Protein AF-A0A2H8THF1-F1 (afdb_monomer_lite)

Structure (mmCIF, N/CA/C/O backbone):
data_AF-A0A2H8THF1-F1
#
_entry.id   AF-A0A2H8THF1-F1
#
loop_
_atom_site.group_PDB
_atom_site.id
_atom_site.type_symbol
_atom_site.label_atom_id
_atom_site.label_alt_id
_atom_site.label_comp_id
_atom_site.label_asym_id
_atom_site.label_entity_id
_atom_site.label_seq_id
_atom_site.pdbx_PDB_ins_code
_atom_site.Cartn_x
_atom_site.Cartn_y
_atom_site.Cartn_z
_atom_site.occupancy
_atom_site.B_iso_or_equiv
_atom_site.auth_seq_id
_atom_site.auth_comp_id
_atom_site.auth_asym_id
_atom_site.auth_atom_id
_atom_site.pdbx_PDB_model_num
ATOM 1 N N . PHE A 1 1 ? -4.655 -16.214 2.144 1.00 80.12 1 PHE A N 1
ATOM 2 C CA . PHE A 1 1 ? -5.235 -15.815 3.446 1.00 80.12 1 PHE A CA 1
ATOM 3 C C . PHE A 1 1 ? -6.304 -14.772 3.159 1.00 80.12 1 PHE A C 1
ATOM 5 O O . PHE A 1 1 ? -6.111 -14.044 2.196 1.00 80.12 1 PHE A O 1
ATOM 12 N N . LYS A 1 2 ? -7.410 -14.738 3.912 1.00 89.69 2 LYS A N 1
ATOM 13 C CA . LYS A 1 2 ? -8.487 -13.756 3.712 1.00 89.69 2 LYS A CA 1
ATOM 14 C C . LYS A 1 2 ? -8.331 -12.604 4.706 1.00 89.69 2 LYS A C 1
ATOM 16 O O . LYS A 1 2 ? -8.101 -12.864 5.887 1.00 89.69 2 LYS A O 1
ATOM 21 N N . LEU A 1 3 ? -8.438 -11.366 4.245 1.00 93.75 3 LEU A N 1
ATOM 22 C CA . LEU A 1 3 ? -8.392 -10.174 5.080 1.00 93.75 3 LEU A CA 1
ATOM 23 C C . LEU A 1 3 ? -9.613 -10.109 6.010 1.00 93.75 3 LEU A C 1
ATOM 25 O O . LEU A 1 3 ? -10.704 -10.555 5.635 1.00 93.75 3 LEU A O 1
ATOM 29 N N . PRO A 1 4 ? -9.459 -9.520 7.208 1.00 94.19 4 PRO A N 1
ATOM 30 C CA . PRO A 1 4 ? -10.599 -9.094 8.005 1.00 94.19 4 PRO A CA 1
ATOM 31 C C . PRO A 1 4 ? -11.486 -8.134 7.203 1.00 94.19 4 PRO A C 1
ATOM 33 O O . PRO A 1 4 ? -11.003 -7.362 6.378 1.00 94.19 4 PRO A O 1
ATOM 36 N N . THR A 1 5 ? -12.788 -8.161 7.466 1.00 93.94 5 THR A N 1
ATOM 37 C CA . THR A 1 5 ? -13.774 -7.317 6.774 1.00 93.94 5 THR A CA 1
ATOM 38 C C . THR A 1 5 ? -14.003 -5.979 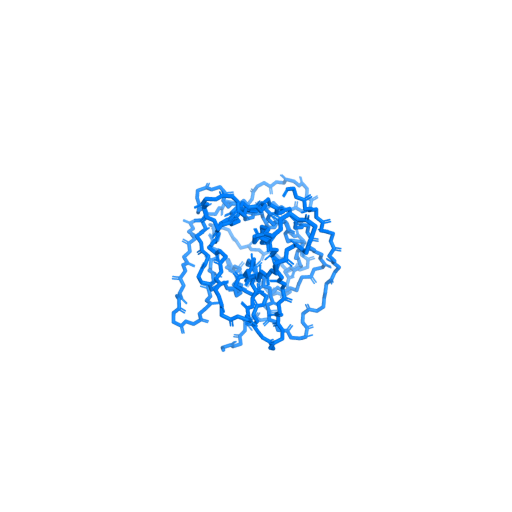7.471 1.00 93.94 5 THR A C 1
ATOM 40 O O . THR A 1 5 ? -15.005 -5.335 7.198 1.00 93.94 5 THR A O 1
ATOM 43 N N . ASN A 1 6 ? -13.112 -5.571 8.378 1.00 95.12 6 ASN A N 1
ATOM 44 C CA . ASN A 1 6 ? -13.248 -4.385 9.229 1.00 95.12 6 ASN A CA 1
ATOM 45 C C . ASN A 1 6 ? -13.036 -3.056 8.481 1.00 95.12 6 ASN A C 1
ATOM 47 O O . ASN A 1 6 ? -13.484 -2.014 8.956 1.00 95.12 6 ASN A O 1
ATOM 51 N N . PHE A 1 7 ? -12.414 -3.087 7.299 1.00 97.75 7 PHE A N 1
ATOM 52 C CA . PHE A 1 7 ? -12.253 -1.928 6.422 1.00 97.75 7 PHE A CA 1
ATOM 53 C C . PHE A 1 7 ? -12.689 -2.226 4.991 1.00 97.75 7 PHE A C 1
ATOM 55 O O . PHE A 1 7 ? -12.518 -3.335 4.487 1.00 97.75 7 PHE A O 1
ATOM 62 N N . LYS A 1 8 ? -13.211 -1.200 4.315 1.00 97.56 8 LYS A N 1
ATOM 63 C CA . LYS A 1 8 ? -13.484 -1.217 2.872 1.00 97.56 8 LYS A CA 1
ATOM 64 C C . LYS A 1 8 ? -12.703 -0.096 2.182 1.00 97.56 8 LYS A C 1
ATOM 66 O O . LYS A 1 8 ? -12.825 1.045 2.627 1.00 97.56 8 LYS A O 1
ATOM 71 N N . PRO A 1 9 ? -11.927 -0.368 1.117 1.00 98.12 9 PRO A N 1
ATOM 72 C CA . PRO A 1 9 ? -11.272 0.685 0.354 1.00 98.12 9 PRO A CA 1
ATOM 73 C C . PRO A 1 9 ? -12.274 1.430 -0.533 1.00 98.12 9 PRO A C 1
ATOM 75 O O . PRO A 1 9 ? -13.159 0.829 -1.136 1.00 98.12 9 PRO A O 1
ATOM 78 N N . ILE A 1 10 ? -12.099 2.744 -0.631 1.00 98.12 10 ILE A N 1
ATOM 79 C CA . ILE A 1 10 ? -12.872 3.641 -1.497 1.00 98.12 10 ILE A CA 1
ATOM 80 C C . ILE A 1 10 ? -12.034 4.034 -2.713 1.00 98.12 10 ILE A C 1
ATOM 82 O O . ILE A 1 10 ? -12.481 3.943 -3.864 1.00 98.12 10 ILE A O 1
ATOM 86 N N . SER A 1 11 ? -10.807 4.492 -2.465 1.00 98.50 11 SER A N 1
ATOM 87 C CA . SER A 1 11 ? -9.909 4.954 -3.512 1.00 98.50 11 SER A CA 1
ATOM 88 C C . SER A 1 11 ? -8.441 4.803 -3.130 1.00 98.50 11 SER A C 1
ATOM 90 O O . SER A 1 11 ? -8.082 4.737 -1.955 1.00 98.50 11 SER A O 1
ATOM 92 N N . TYR A 1 12 ? -7.606 4.751 -4.159 1.00 98.69 12 TYR A N 1
ATOM 93 C CA . TYR A 1 12 ? -6.159 4.696 -4.090 1.00 98.69 12 TYR A CA 1
ATOM 94 C C . TYR A 1 12 ? -5.576 5.858 -4.884 1.00 98.69 12 TYR A C 1
ATOM 96 O O . TYR A 1 12 ? -5.942 6.071 -6.046 1.00 98.69 12 TYR A O 1
ATOM 104 N N . ARG A 1 13 ? -4.622 6.568 -4.291 1.00 98.69 13 ARG A N 1
ATOM 105 C CA . ARG A 1 13 ? -3.710 7.456 -5.009 1.00 98.69 13 ARG A CA 1
ATOM 106 C C . ARG A 1 13 ? -2.322 6.845 -4.937 1.00 98.69 13 ARG A C 1
ATOM 108 O O . ARG A 1 13 ? -1.725 6.798 -3.871 1.00 98.69 13 ARG A O 1
ATOM 115 N N . LEU A 1 14 ? -1.847 6.352 -6.070 1.00 98.50 14 LEU A N 1
ATOM 116 C CA . LEU A 1 14 ? -0.587 5.640 -6.187 1.00 98.50 14 LEU A CA 1
ATOM 117 C C . LEU A 1 14 ? 0.401 6.498 -6.976 1.00 98.50 14 LEU A C 1
ATOM 119 O O . LEU A 1 14 ? 0.171 6.767 -8.154 1.00 98.50 14 LEU A O 1
ATOM 123 N N . ASN A 1 15 ? 1.483 6.917 -6.327 1.00 98.38 15 ASN A N 1
ATOM 124 C CA . ASN A 1 15 ? 2.630 7.539 -6.979 1.00 98.38 15 ASN A CA 1
ATOM 125 C C . ASN A 1 15 ? 3.791 6.543 -6.997 1.00 98.38 15 ASN A C 1
ATOM 127 O O . ASN A 1 15 ? 4.126 5.999 -5.944 1.00 98.38 15 ASN A O 1
ATOM 131 N N . VAL A 1 16 ? 4.370 6.287 -8.168 1.00 97.56 16 VAL A N 1
ATOM 132 C CA . VAL A 1 16 ? 5.465 5.328 -8.345 1.00 97.56 16 VAL A CA 1
ATOM 133 C C . VAL A 1 16 ? 6.534 5.927 -9.242 1.00 97.56 16 VAL A C 1
ATOM 135 O O . VAL A 1 16 ? 6.244 6.322 -10.368 1.00 97.56 16 VAL A O 1
ATOM 138 N N . THR A 1 17 ? 7.773 5.914 -8.761 1.00 97.00 17 THR A N 1
ATOM 139 C CA . THR A 1 17 ? 8.961 6.288 -9.529 1.00 97.00 17 THR A CA 1
ATOM 140 C C . THR A 1 17 ? 9.759 5.036 -9.864 1.00 97.00 17 THR A C 1
ATOM 142 O O . THR A 1 17 ? 10.073 4.231 -8.978 1.00 97.00 17 THR A O 1
ATOM 145 N N . THR A 1 18 ? 10.085 4.859 -11.145 1.00 95.94 18 THR A N 1
ATOM 146 C CA . THR A 1 18 ? 10.687 3.613 -11.650 1.00 95.94 18 THR A CA 1
ATOM 147 C C . THR A 1 18 ? 12.135 3.813 -12.073 1.00 95.94 18 THR A C 1
ATOM 149 O O . THR A 1 18 ? 12.435 4.585 -12.977 1.00 95.94 18 THR A O 1
ATOM 152 N N . HIS A 1 19 ? 13.045 3.034 -11.489 1.00 94.56 19 HIS A N 1
ATOM 153 C CA . HIS A 1 19 ? 14.480 3.110 -11.760 1.00 94.56 19 HIS A CA 1
ATOM 154 C C . HIS A 1 19 ? 14.938 1.903 -12.582 1.00 94.56 19 HIS A C 1
ATOM 156 O O . HIS A 1 19 ? 15.326 0.868 -12.032 1.00 94.56 19 HIS A O 1
ATOM 162 N N . LEU A 1 20 ? 14.891 2.028 -13.912 1.00 91.50 20 LEU A N 1
ATOM 163 C CA . LEU A 1 20 ? 15.339 0.985 -14.850 1.00 91.50 20 LEU A CA 1
ATOM 164 C C . LEU A 1 20 ? 16.833 1.059 -15.187 1.00 91.50 20 LEU A C 1
ATOM 166 O O . LEU A 1 20 ? 17.401 0.085 -15.676 1.00 91.50 20 LEU A O 1
ATOM 170 N N . GLU A 1 21 ? 17.481 2.183 -14.898 1.00 84.44 21 GLU A N 1
ATOM 171 C CA . GLU A 1 21 ? 18.911 2.363 -15.125 1.00 84.44 21 GLU A CA 1
ATOM 172 C C . GLU A 1 21 ? 19.686 1.948 -13.867 1.00 84.44 21 GLU A C 1
ATOM 174 O O . GLU A 1 21 ? 19.535 2.527 -12.790 1.00 84.44 21 GLU A O 1
ATOM 179 N N . ASN A 1 22 ? 20.513 0.908 -13.997 1.00 79.12 22 ASN A N 1
ATOM 180 C CA . ASN A 1 22 ? 21.435 0.361 -12.988 1.00 79.12 22 ASN A CA 1
ATOM 181 C C . ASN A 1 22 ? 20.810 -0.334 -11.763 1.00 79.12 22 ASN A C 1
ATOM 183 O O . ASN A 1 22 ? 21.391 -1.300 -11.273 1.00 79.12 22 ASN A O 1
ATOM 187 N N . LYS A 1 23 ? 19.664 0.130 -11.248 1.00 83.81 23 LYS A N 1
ATOM 188 C CA . LYS A 1 23 ? 19.130 -0.333 -9.951 1.00 83.81 23 LYS A CA 1
ATOM 189 C C . LYS A 1 23 ? 17.997 -1.354 -10.044 1.00 83.81 23 LYS A C 1
ATOM 191 O O . LYS A 1 23 ? 17.850 -2.141 -9.117 1.00 83.81 23 LYS A O 1
ATOM 196 N N . PHE A 1 24 ? 17.211 -1.346 -11.126 1.00 93.06 24 PHE A N 1
ATOM 197 C CA . PHE A 1 24 ? 16.008 -2.180 -11.293 1.00 93.06 24 PHE A CA 1
ATOM 198 C C . PHE A 1 24 ? 15.142 -2.223 -10.028 1.00 93.06 24 PHE A C 1
ATOM 200 O O . PHE A 1 24 ? 14.894 -3.274 -9.439 1.00 93.06 24 PHE A O 1
ATOM 207 N N . MET A 1 25 ? 14.688 -1.051 -9.601 1.00 96.06 25 MET A N 1
ATOM 208 C CA . MET A 1 25 ? 13.864 -0.884 -8.408 1.00 96.06 25 MET A CA 1
ATOM 209 C C . MET A 1 25 ? 12.785 0.165 -8.646 1.00 96.06 25 MET A C 1
ATOM 211 O O . MET A 1 25 ? 12.853 0.936 -9.601 1.00 96.06 25 MET A O 1
ATOM 215 N N . PHE A 1 26 ? 11.810 0.216 -7.753 1.00 97.00 26 PHE A N 1
ATOM 216 C CA . PHE A 1 26 ? 10.815 1.272 -7.709 1.00 97.00 26 PHE A CA 1
ATOM 217 C C . PHE A 1 26 ? 10.619 1.738 -6.272 1.00 97.00 26 PHE A C 1
ATOM 219 O O . PHE A 1 26 ? 10.801 0.989 -5.307 1.00 97.00 26 PHE A O 1
ATOM 226 N N . GLU A 1 27 ? 10.230 2.991 -6.142 1.00 97.81 27 GLU A N 1
ATOM 227 C CA . GLU A 1 27 ? 9.760 3.576 -4.897 1.00 97.81 27 GLU A CA 1
ATOM 228 C C . GLU A 1 27 ? 8.391 4.191 -5.131 1.00 97.81 27 GLU A C 1
ATOM 230 O O . GLU A 1 27 ? 8.040 4.551 -6.256 1.00 97.81 27 GLU A O 1
ATOM 235 N N . GLY A 1 28 ? 7.589 4.265 -4.080 1.00 98.00 28 GLY A N 1
ATOM 236 C CA . GLY A 1 28 ? 6.250 4.785 -4.205 1.00 98.00 28 GLY A CA 1
ATOM 237 C C . GLY A 1 28 ? 5.660 5.266 -2.898 1.00 98.00 28 GLY A C 1
ATOM 238 O O . GLY A 1 28 ? 6.125 4.962 -1.798 1.00 98.00 28 GLY A O 1
ATOM 239 N N . LEU A 1 29 ? 4.594 6.030 -3.062 1.00 98.62 29 LEU A N 1
ATOM 240 C CA . LEU A 1 29 ? 3.743 6.520 -1.998 1.00 98.62 29 LEU A CA 1
ATOM 241 C C . LEU A 1 29 ? 2.315 6.148 -2.369 1.00 98.62 29 LEU A C 1
ATOM 243 O O . LEU A 1 29 ? 1.853 6.474 -3.467 1.00 98.62 29 LEU A O 1
ATOM 247 N N . ILE A 1 30 ? 1.631 5.445 -1.472 1.00 98.75 30 ILE A N 1
ATOM 248 C CA . ILE A 1 30 ? 0.220 5.123 -1.650 1.00 98.75 30 ILE A CA 1
ATOM 249 C C . ILE A 1 30 ? -0.610 5.775 -0.556 1.00 98.75 30 ILE A C 1
ATOM 251 O O . ILE A 1 30 ? -0.343 5.562 0.625 1.00 98.75 30 ILE A O 1
ATOM 255 N N . ASP A 1 31 ? -1.632 6.521 -0.968 1.00 98.69 31 ASP A N 1
ATOM 256 C CA . ASP A 1 31 ? -2.720 6.952 -0.096 1.00 98.69 31 ASP A CA 1
ATOM 257 C C . ASP A 1 31 ? -3.925 6.053 -0.359 1.00 98.69 31 ASP A C 1
ATOM 259 O O . ASP A 1 31 ? -4.381 5.921 -1.501 1.00 98.69 31 ASP A O 1
ATOM 263 N N . ILE A 1 32 ? -4.446 5.435 0.696 1.00 98.69 32 ILE A N 1
ATOM 264 C CA . ILE A 1 32 ? -5.606 4.550 0.635 1.00 98.69 32 ILE A CA 1
ATOM 265 C C . ILE A 1 32 ? -6.725 5.182 1.449 1.00 98.69 32 ILE A C 1
ATOM 267 O O . ILE A 1 32 ? -6.644 5.246 2.675 1.00 98.69 32 ILE A O 1
ATOM 271 N N . GLN A 1 33 ? -7.785 5.618 0.775 1.00 98.62 33 GLN A N 1
ATOM 272 C CA . GLN A 1 33 ? -9.007 6.045 1.443 1.00 98.62 33 GLN A CA 1
ATOM 273 C C . GLN A 1 33 ? -9.828 4.808 1.805 1.00 98.62 33 GLN A C 1
ATOM 275 O O . GLN A 1 33 ? -10.148 3.996 0.931 1.00 98.62 33 GLN A O 1
ATOM 280 N N . ILE A 1 34 ? -10.165 4.660 3.084 1.00 98.44 34 ILE A N 1
ATOM 281 C CA . ILE A 1 34 ? -10.862 3.495 3.636 1.00 98.44 34 ILE A CA 1
ATOM 282 C C . ILE A 1 34 ? -12.010 3.917 4.550 1.00 98.44 34 ILE A C 1
ATOM 284 O O . ILE A 1 34 ? -11.893 4.895 5.281 1.00 98.44 34 ILE A O 1
ATOM 288 N N . THR A 1 35 ? -13.087 3.134 4.572 1.00 98.44 35 THR A N 1
ATOM 289 C CA . THR A 1 35 ? -14.163 3.247 5.568 1.00 98.44 35 THR A CA 1
ATOM 290 C C . THR A 1 35 ? -14.022 2.136 6.597 1.00 98.44 35 THR A C 1
ATOM 292 O O . THR A 1 35 ? -13.922 0.961 6.231 1.00 98.44 35 THR A O 1
ATOM 295 N N . CYS A 1 36 ? -14.049 2.490 7.880 1.00 98.25 36 CYS A N 1
ATOM 296 C CA . CYS A 1 36 ? -14.138 1.528 8.973 1.00 98.25 36 CYS A CA 1
ATOM 297 C C . CYS A 1 36 ? -15.573 0.992 9.069 1.00 98.25 36 CYS A C 1
ATOM 299 O O . CYS A 1 36 ? -16.515 1.756 9.273 1.00 98.25 36 CYS A O 1
ATOM 301 N N . VAL A 1 37 ? -15.757 -0.317 8.922 1.00 97.62 37 VAL A N 1
ATOM 302 C CA . VAL A 1 37 ? -17.076 -0.975 8.987 1.00 97.62 37 VAL A CA 1
ATOM 303 C C . VAL A 1 37 ? -17.239 -1.862 10.222 1.00 97.62 37 VAL A C 1
ATOM 305 O O . VAL A 1 37 ? -18.324 -2.381 10.461 1.00 97.62 37 VAL A O 1
ATOM 308 N N . GLU A 1 38 ? -16.186 -2.004 11.027 1.00 97.75 38 GLU A N 1
ATOM 309 C CA . GLU A 1 38 ? -16.210 -2.673 12.325 1.00 97.75 38 GLU A CA 1
ATOM 310 C C . GLU A 1 38 ? -15.170 -2.028 13.250 1.00 97.75 38 GLU A C 1
ATOM 312 O O . GLU A 1 38 ? -14.021 -1.834 12.854 1.00 97.75 38 GLU A O 1
ATOM 317 N N . VAL A 1 39 ? -15.564 -1.693 14.485 1.00 97.94 39 VAL A N 1
ATOM 318 C CA . VAL A 1 39 ? -14.680 -1.022 15.452 1.00 97.94 39 VAL A CA 1
ATOM 319 C C . VAL A 1 39 ? -13.447 -1.879 15.732 1.00 97.94 39 VAL A C 1
ATOM 321 O O . VAL A 1 39 ? -13.543 -3.009 16.203 1.00 97.94 39 VAL A O 1
ATOM 324 N N . THR A 1 40 ? -12.269 -1.313 15.497 1.00 98.31 40 THR A N 1
ATOM 325 C CA . THR A 1 40 ? -10.987 -2.023 15.565 1.00 98.31 40 THR A CA 1
ATOM 326 C C . THR A 1 40 ? -9.852 -1.032 15.802 1.00 98.31 40 THR A C 1
ATOM 328 O O . THR A 1 40 ? -10.032 0.161 15.599 1.00 98.31 40 THR A O 1
ATOM 331 N N . ASP A 1 41 ? -8.679 -1.492 16.217 1.00 98.06 41 ASP A N 1
ATOM 332 C CA . ASP A 1 41 ? -7.460 -0.677 16.334 1.00 98.06 41 ASP A CA 1
ATOM 333 C C . ASP A 1 41 ? -6.434 -0.994 15.232 1.00 98.06 41 ASP A C 1
ATOM 335 O O . ASP A 1 41 ? -5.330 -0.453 15.233 1.00 98.06 41 ASP A O 1
ATOM 339 N N . THR A 1 42 ? -6.763 -1.893 14.300 1.00 98.38 42 THR A N 1
ATOM 340 C CA . THR A 1 42 ? -5.782 -2.477 13.382 1.00 98.38 42 THR A CA 1
ATOM 341 C C . THR A 1 42 ? -6.303 -2.533 11.948 1.00 98.38 42 THR A C 1
ATOM 343 O O . THR A 1 42 ? -7.329 -3.152 11.665 1.00 98.38 42 THR A O 1
ATOM 346 N N . ILE A 1 43 ? -5.543 -1.948 11.021 1.00 98.56 43 ILE A N 1
ATOM 347 C CA . ILE A 1 43 ? -5.739 -2.083 9.574 1.00 98.56 43 ILE A CA 1
ATOM 348 C C . ILE A 1 43 ? -4.839 -3.218 9.076 1.00 98.56 43 ILE A C 1
ATOM 350 O O . ILE A 1 43 ? -3.650 -3.263 9.402 1.00 98.56 43 ILE A O 1
ATOM 354 N N . VAL A 1 44 ? -5.396 -4.134 8.279 1.00 98.44 44 VAL A N 1
ATOM 355 C CA . VAL A 1 44 ? -4.660 -5.262 7.691 1.00 98.44 44 VAL A CA 1
ATOM 356 C C . VAL A 1 44 ? -4.766 -5.197 6.170 1.00 98.44 44 VAL A C 1
ATOM 358 O O . VAL A 1 44 ? -5.865 -5.130 5.627 1.00 98.44 44 VAL A O 1
ATOM 361 N N . LEU A 1 45 ? -3.621 -5.230 5.493 1.00 97.94 45 LEU A N 1
ATOM 362 C CA . LEU A 1 45 ? -3.491 -5.178 4.035 1.00 97.94 45 LEU A CA 1
ATOM 363 C C . LEU A 1 45 ? -2.669 -6.364 3.535 1.00 97.94 45 LEU A C 1
ATOM 365 O O . LEU A 1 45 ? -1.906 -6.963 4.293 1.00 97.94 45 LEU A O 1
ATOM 369 N N . HIS A 1 46 ? -2.747 -6.644 2.239 1.00 98.50 46 HIS A N 1
ATOM 370 C CA . HIS A 1 46 ? -1.766 -7.482 1.569 1.00 98.50 46 HIS A CA 1
ATOM 371 C C . HIS A 1 46 ? -0.507 -6.676 1.225 1.00 98.50 46 HIS A C 1
ATOM 373 O O . HIS A 1 46 ? -0.585 -5.529 0.786 1.00 98.50 46 HIS A O 1
ATOM 379 N N . SER A 1 47 ? 0.660 -7.283 1.426 1.00 97.75 47 SER A N 1
ATOM 380 C CA . SER A 1 47 ? 1.966 -6.751 1.030 1.00 97.75 47 SER A CA 1
ATOM 381 C C . SER A 1 47 ? 2.969 -7.895 0.925 1.00 97.75 47 SER A C 1
ATOM 383 O O . SER A 1 47 ? 3.097 -8.703 1.850 1.00 97.75 47 SER A O 1
ATOM 385 N N . ASN A 1 48 ? 3.680 -7.983 -0.197 1.00 96.31 48 ASN A N 1
ATOM 386 C CA . ASN A 1 48 ? 4.646 -9.045 -0.452 1.00 96.31 48 ASN A CA 1
ATOM 387 C C . ASN A 1 48 ? 5.918 -8.497 -1.106 1.00 96.31 48 ASN A C 1
ATOM 389 O O . ASN A 1 48 ? 5.842 -7.803 -2.111 1.00 96.31 48 ASN A O 1
ATOM 393 N N . ASN A 1 49 ? 7.088 -8.849 -0.567 1.00 94.69 49 ASN A N 1
ATOM 394 C CA . ASN A 1 49 ? 8.401 -8.420 -1.065 1.00 94.69 49 ASN A CA 1
ATOM 395 C C . ASN A 1 49 ? 8.567 -6.894 -1.226 1.00 94.69 49 ASN A C 1
ATOM 397 O O . ASN A 1 49 ? 9.370 -6.438 -2.037 1.00 94.69 49 ASN A O 1
ATOM 401 N N . LEU A 1 50 ? 7.845 -6.112 -0.421 1.00 97.50 50 LEU A N 1
ATOM 402 C CA . LEU A 1 50 ? 7.967 -4.658 -0.350 1.00 97.50 50 LEU A CA 1
ATOM 403 C C . LEU A 1 50 ? 8.683 -4.241 0.936 1.00 97.50 50 LEU A C 1
ATOM 405 O O . LEU A 1 50 ? 8.418 -4.769 2.021 1.00 97.50 50 LEU A O 1
ATOM 409 N N . LYS A 1 51 ? 9.558 -3.244 0.827 1.00 98.12 51 LYS A N 1
ATOM 410 C CA . LYS A 1 51 ? 10.135 -2.536 1.966 1.00 98.12 51 LYS A CA 1
ATOM 411 C C . LYS A 1 51 ? 9.210 -1.379 2.330 1.00 98.12 51 LYS A C 1
ATOM 413 O O . LYS A 1 51 ? 9.016 -0.471 1.534 1.00 98.12 51 LYS A O 1
ATOM 418 N N . ILE A 1 52 ? 8.653 -1.413 3.538 1.00 98.50 52 ILE A N 1
ATOM 419 C CA . ILE A 1 52 ? 7.775 -0.357 4.059 1.00 98.50 52 ILE A CA 1
ATOM 420 C C . ILE A 1 52 ? 8.591 0.590 4.933 1.00 98.50 52 ILE A C 1
ATOM 422 O O . ILE A 1 52 ? 9.265 0.130 5.862 1.00 98.50 52 ILE A O 1
ATOM 426 N N . ASP A 1 53 ? 8.500 1.897 4.682 1.00 98.19 53 ASP A N 1
ATOM 427 C CA . ASP A 1 53 ? 9.052 2.895 5.597 1.00 98.19 53 ASP A CA 1
ATOM 428 C C . ASP A 1 53 ? 8.104 3.104 6.780 1.00 98.19 53 ASP A C 1
ATOM 430 O O . ASP A 1 53 ? 7.279 4.014 6.830 1.00 98.19 53 ASP A O 1
ATOM 434 N N . LYS A 1 54 ? 8.226 2.201 7.752 1.00 98.00 54 LYS A N 1
ATOM 435 C CA . LYS A 1 54 ? 7.355 2.110 8.927 1.00 98.00 54 LYS A CA 1
ATOM 436 C C . LYS A 1 54 ? 7.257 3.405 9.732 1.00 98.00 54 LYS A C 1
ATOM 438 O O . LYS A 1 54 ? 6.239 3.612 10.381 1.00 98.00 54 LYS A O 1
ATOM 443 N N . LYS A 1 55 ? 8.306 4.237 9.732 1.00 97.12 55 LYS A N 1
ATOM 444 C CA . LYS A 1 55 ? 8.3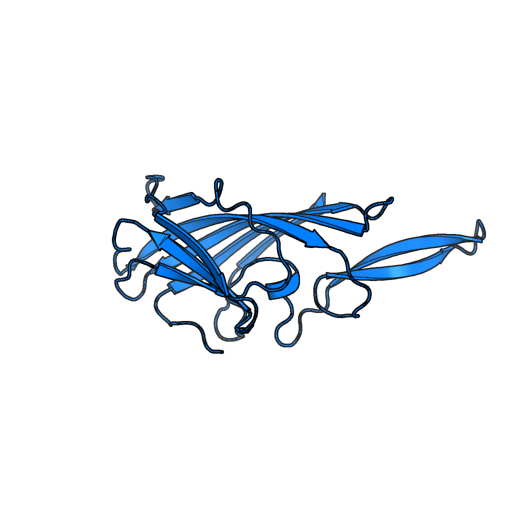45 5.486 10.511 1.00 97.12 55 LYS A CA 1
ATOM 445 C C . LYS A 1 55 ? 7.487 6.586 9.889 1.00 97.12 55 LYS A C 1
ATOM 447 O O . LYS A 1 55 ? 7.054 7.477 10.604 1.00 97.12 55 LYS A O 1
ATOM 452 N N . ASN A 1 56 ? 7.250 6.497 8.583 1.00 97.94 56 ASN A N 1
ATOM 453 C CA . ASN A 1 56 ? 6.519 7.485 7.798 1.00 97.94 56 ASN A CA 1
ATOM 454 C C . ASN A 1 56 ? 5.132 6.975 7.366 1.00 97.94 56 ASN A C 1
ATOM 456 O O . ASN A 1 56 ? 4.503 7.554 6.484 1.00 97.94 56 ASN A O 1
ATOM 460 N N . VAL A 1 57 ? 4.644 5.891 7.980 1.00 98.69 57 VAL A N 1
ATOM 461 C CA . VAL A 1 57 ? 3.254 5.448 7.829 1.00 98.69 57 VAL A CA 1
ATOM 462 C C . VAL A 1 57 ? 2.360 6.357 8.660 1.00 98.69 57 VAL A C 1
ATOM 464 O O . VAL A 1 57 ? 2.538 6.466 9.872 1.00 98.69 57 VAL A O 1
ATOM 467 N N . VAL A 1 58 ? 1.380 6.978 8.011 1.00 98.38 58 VAL A N 1
ATOM 468 C CA . VAL A 1 58 ? 0.474 7.948 8.634 1.00 98.38 58 VAL A CA 1
ATOM 469 C C . VAL A 1 58 ? -0.966 7.516 8.406 1.00 98.38 58 VAL A C 1
ATOM 471 O O . VAL A 1 58 ? -1.315 7.019 7.336 1.00 98.38 58 VAL A O 1
ATOM 474 N N . VAL A 1 59 ? -1.809 7.715 9.417 1.00 98.56 59 VAL A N 1
ATOM 475 C CA . VAL A 1 59 ? -3.259 7.583 9.287 1.00 98.56 59 VAL A CA 1
ATOM 476 C C . VAL A 1 59 ? -3.898 8.892 9.717 1.00 98.56 59 VAL A C 1
ATOM 478 O O . VAL A 1 59 ? -3.599 9.392 10.798 1.00 98.56 59 VAL A O 1
ATOM 481 N N . VAL A 1 60 ? -4.786 9.437 8.891 1.00 98.25 60 VAL A N 1
ATOM 482 C CA . VAL A 1 60 ? -5.599 10.615 9.227 1.00 98.25 60 VAL A CA 1
ATOM 483 C C . VAL A 1 60 ? -7.078 10.293 9.076 1.00 98.25 60 VAL A C 1
ATOM 485 O O . VAL A 1 60 ? -7.448 9.422 8.289 1.00 98.25 60 VAL A O 1
ATOM 488 N N . ASN A 1 61 ? -7.936 10.965 9.839 1.00 96.50 61 ASN A N 1
ATOM 489 C CA . ASN A 1 61 ? -9.386 10.890 9.648 1.00 96.50 61 ASN A CA 1
ATOM 490 C C . ASN A 1 61 ? -9.883 11.948 8.642 1.00 96.50 61 ASN A C 1
ATOM 492 O O . ASN A 1 61 ? -9.103 12.753 8.139 1.00 96.50 61 ASN A O 1
ATOM 496 N N . SER A 1 62 ? -11.191 11.976 8.372 1.00 90.94 62 SER A N 1
ATOM 497 C CA . SER A 1 62 ? -11.817 12.949 7.457 1.00 90.94 62 SER A CA 1
ATOM 498 C C . SER A 1 62 ? -11.618 14.426 7.826 1.00 90.94 62 SER A C 1
ATOM 500 O O . SER A 1 62 ? -11.784 15.279 6.964 1.00 90.94 62 SER A O 1
ATOM 502 N N . ASN A 1 63 ? -11.273 14.731 9.081 1.00 93.19 63 ASN A N 1
ATOM 503 C CA . ASN A 1 63 ? -10.985 16.088 9.556 1.00 93.19 63 ASN A CA 1
ATOM 504 C C . ASN A 1 63 ? -9.475 16.388 9.562 1.00 93.19 63 ASN A C 1
ATOM 506 O O . ASN A 1 63 ? -9.049 17.311 10.246 1.00 93.19 63 ASN A O 1
ATOM 510 N N . GLU A 1 64 ? -8.665 15.566 8.886 1.00 92.94 64 GLU A N 1
ATOM 511 C CA . GLU A 1 64 ? -7.200 15.672 8.818 1.00 92.94 64 GLU A CA 1
ATOM 512 C C . GLU A 1 64 ? -6.475 15.487 10.163 1.00 92.94 64 GLU A C 1
ATOM 514 O O . GLU A 1 64 ? -5.262 15.669 10.261 1.00 92.94 64 GLU A O 1
ATOM 519 N N . ASN A 1 65 ? -7.180 15.032 11.205 1.00 96.38 65 ASN A N 1
ATOM 520 C CA . ASN A 1 65 ? -6.543 14.714 12.477 1.00 96.38 65 ASN A CA 1
ATOM 521 C C . ASN A 1 65 ? -5.759 13.407 12.352 1.00 96.38 65 ASN A C 1
ATOM 523 O O . ASN A 1 65 ? -6.305 12.378 11.934 1.00 96.38 65 ASN A O 1
ATOM 527 N N . VAL A 1 66 ? -4.496 13.446 12.776 1.00 97.44 66 VAL A N 1
ATOM 528 C CA . VAL A 1 66 ? -3.609 12.280 12.813 1.00 97.44 66 VAL A CA 1
ATOM 529 C C . VAL A 1 66 ? -4.090 11.286 13.865 1.00 97.44 66 VAL A C 1
ATOM 531 O O . VAL A 1 66 ? -4.293 11.634 15.026 1.00 97.44 66 VAL A O 1
ATOM 534 N N . ILE A 1 67 ? -4.234 10.030 13.451 1.00 97.94 67 ILE A N 1
ATOM 535 C CA . ILE A 1 67 ? -4.507 8.885 14.312 1.00 97.94 67 ILE A CA 1
ATOM 536 C C . ILE A 1 67 ? -3.160 8.222 14.634 1.00 97.94 67 ILE A C 1
ATOM 538 O O . ILE A 1 67 ? -2.505 7.722 13.713 1.00 97.94 67 ILE A O 1
ATOM 542 N N . PRO A 1 68 ? -2.702 8.205 15.901 1.00 97.38 68 PRO A N 1
ATOM 543 C CA . PRO A 1 68 ? -1.355 7.737 16.203 1.00 97.38 68 PRO A CA 1
ATOM 544 C C . PRO A 1 68 ? -1.178 6.250 15.875 1.00 97.38 68 PRO A C 1
ATOM 546 O O . PRO A 1 68 ? -1.979 5.396 16.271 1.00 97.38 68 PRO A O 1
ATOM 549 N N . VAL A 1 69 ? -0.108 5.936 15.144 1.00 98.19 69 VAL A N 1
ATOM 550 C CA . VAL A 1 69 ? 0.268 4.568 14.768 1.00 98.19 69 VAL A CA 1
ATOM 551 C C . VAL A 1 69 ? 1.208 4.011 15.834 1.00 98.19 69 VAL A C 1
ATOM 553 O O . VAL A 1 69 ? 2.316 4.504 16.024 1.00 98.19 69 VAL A O 1
ATOM 556 N N . ALA A 1 70 ? 0.768 2.964 16.528 1.00 97.75 70 ALA A N 1
ATOM 557 C CA . ALA A 1 70 ? 1.538 2.286 17.564 1.00 97.75 70 ALA A CA 1
ATOM 558 C C . ALA A 1 70 ? 2.599 1.346 16.977 1.00 97.75 70 ALA A C 1
ATOM 560 O O . ALA A 1 70 ? 3.696 1.223 17.517 1.00 97.75 70 ALA A O 1
ATOM 561 N N . ASN A 1 71 ? 2.264 0.627 15.899 1.00 98.31 71 ASN A N 1
ATOM 562 C CA . ASN A 1 71 ? 3.172 -0.346 15.296 1.00 98.31 71 ASN A CA 1
ATOM 563 C C . ASN A 1 71 ? 2.831 -0.632 13.828 1.00 98.31 71 ASN A C 1
ATOM 565 O O . ASN A 1 71 ? 1.662 -0.730 13.455 1.00 98.31 71 ASN A O 1
ATOM 569 N N . VAL A 1 72 ? 3.870 -0.886 13.029 1.00 98.62 72 VAL A N 1
ATOM 570 C CA . VAL A 1 72 ? 3.769 -1.374 11.651 1.00 98.62 72 VAL A CA 1
ATOM 571 C C . VAL A 1 72 ? 4.568 -2.669 11.514 1.00 98.62 72 VAL A C 1
ATOM 573 O O . VAL A 1 72 ? 5.795 -2.704 11.677 1.00 98.62 72 VAL A O 1
ATOM 576 N N . SER A 1 73 ? 3.887 -3.767 11.190 1.00 98.06 73 SER A N 1
ATOM 577 C CA . SER A 1 73 ? 4.501 -5.098 11.129 1.00 98.06 73 SER A CA 1
ATOM 578 C C . SER A 1 73 ? 4.149 -5.847 9.847 1.00 98.06 73 SER A C 1
ATOM 580 O O . SER A 1 73 ? 3.036 -5.762 9.341 1.00 98.06 73 SER A O 1
ATOM 582 N N . LEU A 1 74 ? 5.135 -6.565 9.308 1.00 97.75 74 LEU A N 1
ATOM 583 C CA . LEU A 1 74 ? 5.012 -7.379 8.102 1.00 97.75 74 LEU A CA 1
ATOM 584 C C . LEU A 1 74 ? 5.013 -8.850 8.506 1.00 97.75 74 LEU A C 1
ATOM 586 O O . LEU A 1 74 ? 5.812 -9.258 9.349 1.00 97.75 74 LEU A O 1
ATOM 590 N N . TYR A 1 75 ? 4.174 -9.646 7.855 1.00 96.69 75 TYR A N 1
ATOM 591 C CA . TYR A 1 75 ? 4.106 -11.096 8.019 1.00 96.69 75 TYR A CA 1
ATOM 592 C C . TYR A 1 75 ? 4.316 -11.762 6.657 1.00 96.69 75 TYR A C 1
ATOM 594 O O . TYR A 1 75 ? 3.341 -12.180 6.028 1.00 96.69 75 TYR A O 1
ATOM 602 N N . PRO A 1 76 ? 5.573 -11.890 6.186 1.00 93.88 76 PRO A N 1
ATOM 603 C CA . PRO A 1 76 ? 5.873 -12.312 4.816 1.00 93.88 76 PRO A CA 1
ATOM 604 C C . PRO A 1 76 ? 5.262 -13.662 4.433 1.00 93.88 76 PRO A C 1
ATOM 606 O O . PRO A 1 76 ? 4.734 -13.804 3.339 1.00 93.88 76 PRO A O 1
ATOM 609 N N . ARG A 1 77 ? 5.228 -14.632 5.362 1.00 93.69 77 ARG A N 1
ATOM 610 C CA . ARG A 1 77 ? 4.623 -15.960 5.124 1.00 93.69 77 ARG A CA 1
ATOM 611 C C . ARG A 1 77 ? 3.129 -15.908 4.792 1.00 93.69 77 ARG A C 1
ATOM 613 O O . ARG A 1 77 ? 2.619 -16.832 4.173 1.00 93.69 77 ARG A O 1
ATOM 620 N N . LYS A 1 78 ? 2.425 -14.870 5.250 1.00 94.44 78 LYS A N 1
ATOM 621 C CA . LYS A 1 78 ? 1.002 -14.644 4.960 1.00 94.44 78 LYS A CA 1
ATOM 622 C C . LYS A 1 78 ? 0.784 -13.521 3.948 1.00 94.44 78 LYS A C 1
ATOM 624 O O . LYS A 1 78 ? -0.361 -13.289 3.580 1.00 94.44 78 LYS A O 1
ATOM 629 N N . GLU A 1 79 ? 1.858 -12.851 3.524 1.00 97.25 79 GLU A N 1
ATOM 630 C CA . GLU A 1 79 ? 1.830 -11.680 2.645 1.00 97.25 79 GLU A CA 1
ATOM 631 C C . GLU A 1 79 ? 0.973 -10.536 3.211 1.00 97.25 79 GLU A C 1
ATOM 633 O O . GLU A 1 79 ? 0.202 -9.911 2.485 1.00 97.25 79 GLU A O 1
ATOM 638 N N . LEU A 1 80 ? 1.073 -10.291 4.524 1.00 98.06 80 LEU A N 1
ATOM 639 C CA . LEU A 1 80 ? 0.264 -9.288 5.222 1.00 98.06 80 LEU A CA 1
ATOM 640 C C . LEU A 1 80 ? 1.100 -8.145 5.792 1.00 98.06 80 LEU A C 1
ATOM 642 O O . LEU A 1 80 ? 2.200 -8.349 6.310 1.00 98.06 80 LEU A O 1
ATOM 646 N N . LEU A 1 81 ? 0.504 -6.958 5.781 1.00 98.56 81 LEU A N 1
ATOM 647 C CA . LEU A 1 81 ? 0.938 -5.758 6.483 1.00 98.56 81 LEU A CA 1
ATOM 648 C C . LEU A 1 81 ? -0.118 -5.391 7.529 1.00 98.56 81 LEU A C 1
ATOM 650 O O . LEU A 1 81 ? -1.296 -5.270 7.207 1.00 98.56 81 LEU A O 1
ATOM 654 N N . TYR A 1 82 ? 0.320 -5.189 8.767 1.00 98.50 82 TYR A N 1
ATOM 655 C CA . TYR A 1 82 ? -0.506 -4.736 9.879 1.00 98.50 82 TYR A CA 1
ATOM 656 C C . TYR A 1 82 ? -0.086 -3.325 10.273 1.00 98.50 82 TYR A C 1
ATOM 658 O O . TYR A 1 82 ? 1.095 -3.087 10.546 1.00 98.50 82 TYR A O 1
ATOM 666 N N . VAL A 1 83 ? -1.061 -2.427 10.355 1.00 98.69 83 VAL A N 1
ATOM 667 C CA . VAL A 1 83 ? -0.912 -1.068 10.879 1.00 98.69 83 VAL A CA 1
ATOM 668 C C . VAL A 1 83 ? -1.809 -0.961 12.105 1.00 98.69 83 VAL A C 1
ATOM 670 O O . VAL A 1 83 ? -3.032 -0.929 11.985 1.00 98.69 83 VAL A O 1
ATOM 673 N N . LYS A 1 84 ? -1.198 -0.969 13.291 1.00 98.50 84 LYS A N 1
ATOM 674 C CA . LYS A 1 84 ? -1.898 -0.890 14.575 1.00 98.50 84 LYS A CA 1
ATOM 675 C C . LYS A 1 84 ? -1.854 0.539 15.099 1.00 98.50 84 LYS A C 1
ATOM 677 O O . LYS A 1 84 ? -0.771 1.114 15.188 1.00 98.50 84 LYS A O 1
ATOM 682 N N . SER A 1 85 ? -3.002 1.085 15.474 1.00 98.00 85 SER A N 1
ATOM 683 C CA . SER A 1 85 ? -3.136 2.383 16.132 1.00 98.00 85 SER A CA 1
ATOM 684 C C . SER A 1 85 ? -3.150 2.248 17.659 1.00 98.00 85 SER A C 1
ATOM 686 O O . SER A 1 85 ? -3.401 1.171 18.201 1.00 98.00 85 SER A O 1
ATOM 688 N N . THR A 1 86 ? -2.847 3.340 18.364 1.00 97.25 86 THR A N 1
ATOM 689 C CA . THR A 1 86 ? -3.081 3.463 19.812 1.00 97.25 86 THR A CA 1
ATOM 690 C C . THR A 1 86 ? -4.560 3.644 20.153 1.00 97.25 86 THR A C 1
ATOM 692 O O . THR A 1 86 ? -4.962 3.378 21.283 1.00 97.25 86 THR A O 1
ATOM 695 N N . GLU A 1 87 ? -5.368 4.097 19.194 1.00 96.44 87 GLU A N 1
ATOM 696 C CA . GLU A 1 87 ? -6.791 4.379 19.359 1.00 96.44 87 GLU A CA 1
ATOM 697 C C . GLU A 1 87 ? -7.638 3.480 18.454 1.00 96.44 87 GLU A C 1
ATOM 699 O O . GLU A 1 87 ? -7.170 2.932 17.455 1.00 96.44 87 GLU A O 1
ATOM 704 N N . LYS A 1 88 ? -8.919 3.321 18.798 1.00 97.69 88 LYS A N 1
ATOM 705 C CA . LYS A 1 88 ? -9.852 2.555 17.969 1.00 97.69 88 LYS A CA 1
ATOM 706 C C . LYS A 1 88 ? -10.397 3.415 16.831 1.00 97.69 88 LYS A C 1
ATOM 708 O O . LYS A 1 88 ? -10.934 4.500 17.054 1.00 97.69 88 LYS A O 1
ATOM 713 N N . PHE A 1 89 ? -10.355 2.869 15.625 1.00 98.12 89 PHE A N 1
ATOM 714 C CA . PHE A 1 89 ? -11.094 3.361 14.475 1.00 98.12 89 PHE A CA 1
ATOM 715 C C . PHE A 1 89 ? -12.598 3.217 14.723 1.00 98.12 89 PHE A C 1
ATOM 717 O O . PHE A 1 89 ? -13.081 2.182 15.193 1.00 98.12 89 PHE A O 1
ATOM 724 N N . LYS A 1 90 ? -13.346 4.276 14.419 1.00 97.50 90 LYS A N 1
ATOM 725 C CA . LYS A 1 90 ? -14.779 4.377 14.703 1.00 97.50 90 LYS A CA 1
ATOM 726 C C . LYS A 1 90 ? -15.583 3.849 13.523 1.00 97.50 90 LYS A C 1
ATOM 728 O O . LYS A 1 90 ? -15.257 4.142 12.377 1.00 97.50 90 LYS A O 1
ATOM 733 N N . LEU A 1 91 ? -16.639 3.097 13.818 1.00 97.69 91 LEU A N 1
ATOM 734 C CA . LEU A 1 91 ? -17.570 2.584 12.816 1.00 97.69 91 LEU A CA 1
ATOM 735 C C . LEU A 1 91 ? -18.139 3.728 11.964 1.00 97.69 91 LEU A C 1
ATOM 737 O O . LEU A 1 91 ? -18.577 4.738 12.506 1.00 97.69 91 LEU A O 1
ATOM 741 N N . GLY A 1 92 ? -18.157 3.543 10.647 1.00 97.38 92 GLY A N 1
ATOM 742 C CA . GLY A 1 92 ? -18.691 4.496 9.675 1.00 97.38 92 GLY A CA 1
ATOM 743 C C . GLY A 1 92 ? -17.732 5.626 9.301 1.00 97.38 92 GLY A C 1
ATOM 744 O O . GLY A 1 92 ? -17.954 6.280 8.287 1.00 97.38 92 GLY A O 1
ATOM 745 N N . ASN A 1 93 ? -16.654 5.840 10.061 1.00 97.75 93 ASN A N 1
ATOM 746 C CA . ASN A 1 93 ? -15.691 6.892 9.758 1.00 97.75 93 ASN A CA 1
ATOM 747 C C . ASN A 1 93 ? -14.768 6.499 8.602 1.00 97.75 93 ASN A C 1
ATOM 749 O O . ASN A 1 93 ? -14.389 5.332 8.443 1.00 97.75 93 ASN A O 1
ATOM 753 N N . GLU A 1 94 ? -14.355 7.512 7.844 1.00 98.38 94 GLU A N 1
ATOM 754 C CA . GLU A 1 94 ? -13.339 7.378 6.812 1.00 98.38 94 GLU A CA 1
ATOM 755 C C . GLU A 1 94 ? -11.963 7.815 7.306 1.00 98.38 94 GLU A C 1
ATOM 757 O O . GLU A 1 94 ? -11.815 8.691 8.167 1.00 98.38 94 GLU A O 1
ATOM 762 N N . TYR A 1 95 ? -10.953 7.185 6.721 1.00 98.56 95 TYR A N 1
ATOM 763 C CA . TYR A 1 95 ? -9.552 7.416 7.013 1.00 98.56 95 TYR A CA 1
ATOM 764 C C . TYR A 1 95 ? -8.740 7.406 5.725 1.00 98.56 95 TYR A C 1
ATOM 766 O O . TYR A 1 95 ? -9.102 6.736 4.755 1.00 98.56 95 TYR A O 1
ATOM 774 N N . VAL A 1 96 ? -7.612 8.107 5.741 1.00 98.69 96 VAL A N 1
ATOM 775 C CA . VAL A 1 96 ? -6.576 7.995 4.717 1.00 98.69 96 VAL A CA 1
ATOM 776 C C . VAL A 1 96 ? -5.349 7.371 5.361 1.00 98.69 96 VAL A C 1
ATOM 778 O O . VAL A 1 96 ? -4.807 7.908 6.325 1.00 98.69 96 VAL A O 1
ATOM 781 N N . LEU A 1 97 ? -4.946 6.214 4.841 1.00 98.81 97 LEU A N 1
ATOM 782 C CA . LEU A 1 97 ? -3.719 5.520 5.209 1.00 98.81 97 LEU A CA 1
ATOM 783 C C . LEU A 1 97 ? -2.655 5.807 4.148 1.00 98.81 97 LEU A C 1
ATOM 785 O O . LEU A 1 97 ? -2.794 5.368 3.007 1.00 98.81 97 LEU A O 1
ATOM 789 N N . THR A 1 98 ? -1.596 6.506 4.543 1.00 98.81 98 THR A N 1
ATOM 790 C CA . THR A 1 98 ? -0.452 6.836 3.690 1.00 98.81 98 THR A CA 1
ATOM 791 C C . THR A 1 98 ? 0.717 5.916 4.020 1.00 98.81 98 THR A C 1
ATOM 793 O O . THR A 1 98 ? 1.129 5.804 5.178 1.00 98.81 98 THR A O 1
ATOM 796 N N . ILE A 1 99 ? 1.251 5.235 3.005 1.00 98.81 99 ILE A N 1
ATOM 797 C CA . ILE A 1 99 ? 2.338 4.263 3.150 1.00 98.81 99 ILE A CA 1
ATOM 798 C C . ILE A 1 99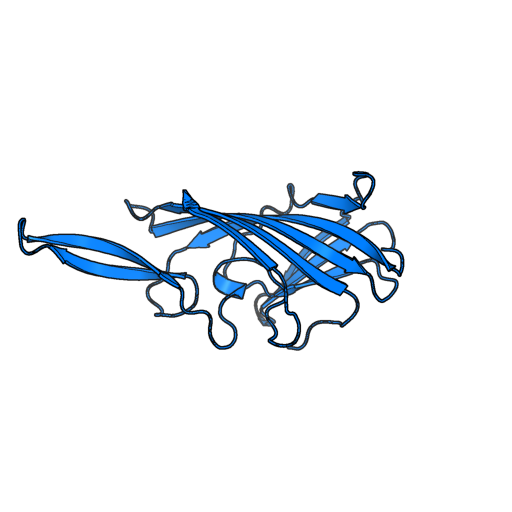 ? 3.425 4.557 2.112 1.00 98.81 99 ILE A C 1
ATOM 800 O O . ILE A 1 99 ? 3.205 4.325 0.921 1.00 98.81 99 ILE A O 1
ATOM 804 N N . PRO A 1 100 ? 4.616 5.004 2.536 1.00 98.75 100 PRO A N 1
ATOM 805 C CA . PRO A 1 100 ? 5.795 5.009 1.683 1.00 98.75 100 PRO A CA 1
ATOM 806 C C . PRO A 1 100 ? 6.386 3.598 1.598 1.00 98.75 100 PRO A C 1
ATOM 808 O O . PRO A 1 100 ? 6.549 2.900 2.609 1.00 98.75 100 PRO A O 1
ATO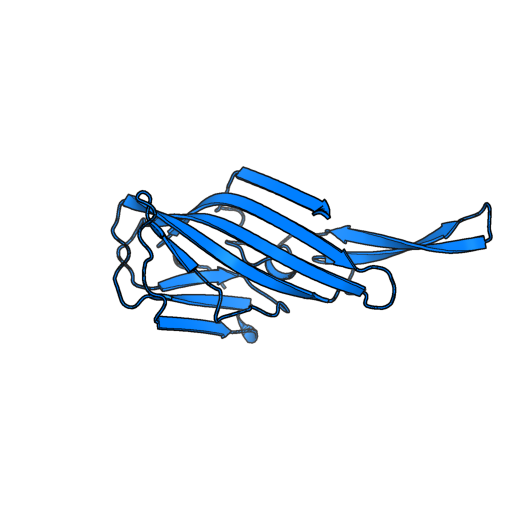M 811 N N . PHE A 1 101 ? 6.714 3.161 0.387 1.00 98.69 101 PHE A N 1
ATOM 812 C CA . PHE A 1 101 ? 7.255 1.832 0.132 1.00 98.69 101 PHE A CA 1
ATOM 813 C C . PHE A 1 101 ? 8.290 1.840 -0.994 1.00 98.69 101 PHE A C 1
ATOM 815 O O . PHE A 1 101 ? 8.368 2.756 -1.806 1.00 98.69 101 PHE A O 1
ATOM 822 N N . SER A 1 102 ? 9.081 0.777 -1.060 1.00 98.31 102 SER A N 1
ATOM 823 C CA . SER A 1 102 ? 9.931 0.470 -2.206 1.00 98.31 102 SER A CA 1
ATOM 824 C C . SER A 1 102 ? 9.987 -1.028 -2.463 1.00 98.31 102 SER A C 1
ATOM 826 O O . SER A 1 102 ? 9.665 -1.844 -1.594 1.00 98.31 102 SER A O 1
ATOM 828 N N . GLY A 1 103 ? 10.379 -1.397 -3.674 1.00 96.56 103 GLY A N 1
ATOM 829 C CA . GLY A 1 103 ? 10.514 -2.782 -4.094 1.00 96.56 103 GLY A CA 1
ATOM 830 C C . GLY A 1 103 ? 11.513 -2.928 -5.232 1.00 96.56 103 GLY A C 1
ATOM 831 O O . GLY A 1 103 ? 11.884 -1.961 -5.896 1.00 96.56 103 GLY A O 1
ATOM 832 N N . ASN A 1 104 ? 11.957 -4.161 -5.453 1.00 95.62 104 ASN A N 1
ATOM 833 C CA . ASN A 1 104 ? 12.810 -4.486 -6.590 1.00 95.62 104 ASN A CA 1
ATOM 834 C C . ASN A 1 104 ? 11.941 -4.865 -7.788 1.00 95.62 104 ASN A C 1
ATOM 836 O O . ASN A 1 104 ? 10.943 -5.570 -7.636 1.00 95.62 104 ASN A O 1
ATOM 840 N N . ILE A 1 105 ? 12.355 -4.448 -8.980 1.00 92.50 105 ILE A N 1
ATOM 841 C CA . ILE A 1 105 ? 11.763 -4.918 -10.228 1.00 92.50 105 ILE A CA 1
ATOM 842 C C . ILE A 1 105 ? 12.360 -6.295 -10.520 1.00 92.50 105 ILE A C 1
ATOM 844 O O . ILE A 1 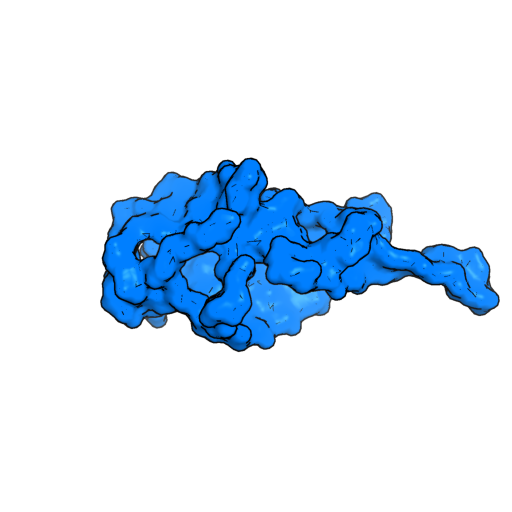105 ? 13.572 -6.440 -10.677 1.00 92.50 105 ILE A O 1
ATOM 848 N N . THR A 1 106 ? 11.504 -7.313 -10.552 1.00 88.19 106 THR A N 1
ATOM 849 C CA . THR A 1 106 ? 11.930 -8.716 -10.702 1.00 88.19 106 THR A CA 1
ATOM 850 C C . THR A 1 106 ? 11.846 -9.198 -12.150 1.00 88.19 106 THR A C 1
ATOM 852 O O . THR A 1 106 ? 11.325 -8.491 -13.006 1.00 88.19 106 THR A O 1
ATOM 855 N N . ASP A 1 107 ? 12.317 -10.416 -12.416 1.00 86.25 107 ASP A N 1
ATOM 856 C CA . ASP A 1 107 ? 12.193 -11.093 -13.719 1.00 86.25 107 ASP A CA 1
ATOM 857 C C . ASP A 1 107 ? 10.998 -12.070 -13.770 1.00 86.25 107 ASP A C 1
ATOM 859 O O . ASP A 1 107 ? 10.808 -12.798 -14.740 1.00 86.25 107 ASP A O 1
ATOM 863 N N . ASN A 1 108 ? 10.163 -12.101 -12.724 1.00 80.25 108 ASN A N 1
ATOM 864 C CA . ASN A 1 108 ? 9.242 -13.212 -12.457 1.00 80.25 108 ASN A CA 1
ATOM 865 C C . ASN A 1 108 ? 7.919 -13.177 -13.248 1.00 80.25 108 ASN A C 1
ATOM 867 O O . ASN A 1 108 ? 6.980 -13.870 -12.864 1.00 80.25 108 ASN A O 1
ATOM 871 N N . LEU A 1 109 ? 7.812 -12.373 -14.315 1.00 86.94 109 LEU A N 1
ATOM 872 C CA . LEU A 1 109 ? 6.600 -12.199 -15.147 1.00 86.94 109 LEU A CA 1
ATOM 873 C C . LEU A 1 109 ? 5.295 -11.951 -14.350 1.00 86.94 109 LEU A C 1
ATOM 875 O O . LEU A 1 109 ? 4.192 -12.183 -14.838 1.00 86.94 109 LEU A O 1
ATOM 879 N N . MET A 1 110 ? 5.416 -11.495 -13.102 1.00 87.88 110 MET A N 1
ATOM 880 C CA . MET A 1 110 ? 4.336 -11.333 -12.134 1.00 87.88 110 MET A CA 1
ATOM 881 C C . MET A 1 110 ? 4.611 -10.117 -11.258 1.00 87.88 110 MET A C 1
ATOM 883 O O . MET A 1 110 ? 5.757 -9.820 -10.917 1.00 87.88 110 MET A O 1
ATOM 887 N N . GLY A 1 111 ? 3.550 -9.452 -10.810 1.00 91.38 111 GLY A N 1
ATOM 888 C CA . GLY A 1 111 ? 3.664 -8.243 -10.005 1.00 91.38 111 GLY A CA 1
ATOM 889 C C . GLY A 1 111 ? 4.210 -7.110 -10.855 1.00 91.38 111 GLY A C 1
ATOM 890 O O . GLY A 1 111 ? 3.693 -6.880 -11.943 1.00 91.38 111 GLY A O 1
ATOM 891 N N . TYR A 1 112 ? 5.238 -6.423 -10.360 1.00 92.06 112 TYR A N 1
ATOM 892 C CA . TYR A 1 112 ? 5.961 -5.402 -11.108 1.00 92.06 112 TYR A CA 1
ATOM 893 C C . TYR A 1 112 ? 7.331 -5.945 -11.531 1.00 92.06 112 TYR A C 1
ATOM 895 O O . TYR A 1 112 ? 8.201 -6.197 -10.691 1.00 92.06 112 TYR A O 1
ATOM 903 N N . TYR A 1 113 ? 7.502 -6.195 -12.826 1.00 91.75 113 TYR A N 1
ATOM 904 C CA . TYR A 1 113 ? 8.647 -6.924 -13.366 1.00 91.75 113 TYR A CA 1
ATOM 905 C C . TYR A 1 113 ? 9.255 -6.200 -14.571 1.00 91.75 113 TYR A C 1
ATOM 907 O O . TYR A 1 113 ? 8.638 -5.302 -15.144 1.00 91.75 113 TYR A O 1
ATOM 915 N N . LYS A 1 114 ? 10.486 -6.559 -14.941 1.00 92.19 114 LYS A N 1
ATOM 916 C CA . LYS A 1 114 ? 11.175 -5.988 -16.103 1.00 92.19 114 LYS A CA 1
ATOM 917 C C . LYS A 1 114 ? 11.093 -6.918 -17.301 1.00 92.19 114 LYS A C 1
ATOM 919 O O . LYS A 1 114 ? 11.102 -8.138 -17.176 1.00 92.19 114 LYS A O 1
ATOM 924 N N . SER A 1 115 ? 11.065 -6.317 -18.477 1.00 92.62 115 SER A N 1
ATOM 925 C CA . SER A 1 115 ? 11.248 -6.993 -19.755 1.00 92.62 115 SER A CA 1
ATOM 926 C C . SER A 1 115 ? 12.236 -6.194 -20.602 1.00 92.62 115 SER A C 1
ATOM 928 O O . SER A 1 115 ? 12.570 -5.052 -20.270 1.00 92.62 115 SER A O 1
ATOM 930 N N . SER A 1 116 ? 12.733 -6.788 -21.681 1.00 92.69 116 SER A N 1
ATOM 931 C CA . SER A 1 116 ? 13.645 -6.119 -22.600 1.00 92.69 116 SER A CA 1
ATOM 932 C C . SER A 1 116 ? 13.387 -6.484 -24.051 1.00 92.69 116 SER A C 1
ATOM 934 O O . SER A 1 116 ? 12.816 -7.525 -24.370 1.00 92.69 116 SER A O 1
ATOM 936 N N . TYR A 1 117 ? 13.826 -5.599 -24.939 1.00 92.75 117 TYR A N 1
ATOM 937 C CA . TYR A 1 117 ? 13.877 -5.842 -26.373 1.00 92.75 117 TYR A CA 1
ATOM 938 C C . TYR A 1 117 ? 15.147 -5.230 -26.963 1.00 92.75 117 TYR A C 1
ATOM 940 O O . TYR A 1 117 ? 15.743 -4.323 -26.382 1.00 92.75 117 TYR A O 1
ATOM 948 N N . VAL A 1 118 ? 15.561 -5.721 -28.131 1.00 95.44 118 VAL A N 1
ATOM 949 C CA . VAL A 1 118 ? 16.680 -5.144 -28.883 1.00 95.44 118 VAL A CA 1
ATOM 950 C C . VAL A 1 118 ? 16.133 -4.104 -29.854 1.00 95.44 118 VAL A C 1
ATOM 952 O O . VAL A 1 118 ? 15.315 -4.417 -30.724 1.00 95.44 118 VAL A O 1
ATOM 955 N N . ASP A 1 119 ? 16.573 -2.860 -29.703 1.00 93.31 119 ASP A N 1
ATOM 956 C CA . ASP A 1 119 ? 16.259 -1.776 -30.626 1.00 93.31 119 ASP A CA 1
ATOM 957 C C . ASP A 1 119 ? 17.019 -1.999 -31.939 1.00 93.31 119 ASP A C 1
ATOM 959 O O . ASP A 1 119 ? 18.243 -1.901 -32.007 1.00 93.31 119 ASP A O 1
ATOM 963 N N . LYS A 1 120 ? 16.282 -2.314 -33.008 1.00 93.94 120 LYS A N 1
ATOM 964 C CA . LYS A 1 120 ? 16.859 -2.649 -34.318 1.00 93.94 120 LYS A CA 1
ATOM 965 C C . LYS A 1 120 ? 17.614 -1.487 -34.971 1.00 93.94 120 LYS A C 1
ATOM 967 O O . LYS A 1 120 ? 18.376 -1.734 -35.899 1.00 93.94 120 LYS A O 1
ATOM 972 N N . LYS A 1 121 ? 17.407 -0.237 -34.534 1.00 94.44 121 LYS A N 1
ATOM 973 C CA . LYS A 1 121 ? 18.072 0.933 -35.133 1.00 94.44 121 LYS A CA 1
ATOM 974 C C . LYS A 1 121 ? 19.517 1.088 -34.672 1.00 94.44 121 LYS A C 1
ATOM 976 O O . LYS A 1 121 ? 20.358 1.508 -35.457 1.00 94.44 121 LYS A O 1
ATOM 981 N N . ASN A 1 122 ? 19.793 0.786 -33.407 1.00 94.38 122 ASN A N 1
ATOM 982 C CA . ASN A 1 122 ? 21.109 0.983 -32.790 1.00 94.38 122 ASN A CA 1
ATOM 983 C C . ASN A 1 122 ? 21.685 -0.297 -32.157 1.00 94.38 122 ASN A C 1
ATOM 985 O O . ASN A 1 122 ? 22.765 -0.253 -31.574 1.00 94.38 122 ASN A O 1
ATOM 989 N N . ASN A 1 123 ? 20.971 -1.420 -32.276 1.00 93.31 123 ASN A N 1
ATOM 990 C CA . ASN A 1 123 ? 21.302 -2.729 -31.718 1.00 93.31 123 ASN A CA 1
ATOM 991 C C . ASN A 1 123 ? 21.503 -2.727 -30.188 1.00 93.31 123 ASN A C 1
ATOM 993 O O . ASN A 1 123 ? 22.270 -3.530 -29.658 1.00 93.31 123 ASN A O 1
ATOM 997 N N . GLN A 1 124 ? 20.832 -1.816 -29.471 1.00 94.00 124 GLN A N 1
ATOM 998 C CA . GLN A 1 124 ? 20.916 -1.702 -28.012 1.00 94.00 124 GLN A CA 1
ATOM 999 C C . GLN A 1 124 ? 19.739 -2.393 -27.321 1.00 94.00 124 GLN A C 1
ATOM 1001 O O . GLN A 1 124 ? 18.592 -2.292 -27.758 1.00 94.00 124 GLN A O 1
ATOM 1006 N N . THR A 1 125 ? 20.005 -3.041 -26.186 1.00 92.38 125 THR A N 1
ATOM 1007 C CA . THR A 1 125 ? 18.955 -3.564 -25.303 1.00 92.38 125 THR A CA 1
ATOM 1008 C C . THR A 1 125 ? 18.236 -2.414 -24.603 1.00 92.38 125 THR A C 1
ATOM 1010 O O . THR A 1 125 ? 18.850 -1.628 -23.882 1.00 92.38 125 THR A O 1
ATOM 1013 N N . ARG A 1 126 ? 16.918 -2.334 -24.778 1.00 92.12 126 ARG A N 1
ATOM 1014 C CA . ARG A 1 126 ? 16.025 -1.407 -24.079 1.00 92.12 126 ARG A CA 1
ATOM 1015 C C . ARG A 1 126 ? 15.244 -2.163 -23.016 1.00 92.12 126 ARG A C 1
ATOM 1017 O O . ARG A 1 126 ? 14.676 -3.214 -23.302 1.00 92.12 126 ARG A O 1
ATOM 1024 N N . TRP A 1 127 ? 15.210 -1.617 -21.806 1.00 92.88 127 TRP A N 1
ATOM 1025 C CA . TRP A 1 127 ? 14.455 -2.171 -20.686 1.00 92.88 127 TRP A CA 1
ATOM 1026 C C . TRP A 1 127 ? 13.114 -1.459 -20.538 1.00 92.88 127 TRP A C 1
ATOM 1028 O O . TRP A 1 127 ? 13.017 -0.254 -20.758 1.00 92.88 127 TRP A O 1
ATOM 1038 N N . LEU A 1 128 ? 12.094 -2.207 -20.133 1.00 92.75 128 LEU A N 1
ATOM 1039 C CA . LEU A 1 128 ? 10.782 -1.691 -19.765 1.00 92.75 128 LEU A CA 1
ATOM 1040 C C . LEU A 1 128 ? 10.305 -2.346 -18.468 1.00 92.75 128 LEU A C 1
ATOM 1042 O O . LEU A 1 128 ? 10.694 -3.471 -18.154 1.00 92.75 128 LEU A O 1
ATOM 1046 N N . ALA A 1 129 ? 9.445 -1.646 -17.734 1.00 93.38 129 ALA A N 1
ATOM 1047 C CA . ALA A 1 129 ? 8.759 -2.179 -16.565 1.00 93.38 129 ALA A CA 1
ATOM 1048 C C . ALA A 1 129 ? 7.305 -2.504 -16.933 1.00 93.38 129 ALA A C 1
ATOM 1050 O O . ALA A 1 129 ? 6.640 -1.711 -17.598 1.00 93.38 129 ALA A O 1
ATOM 1051 N N . VAL A 1 130 ? 6.819 -3.668 -16.511 1.00 93.12 130 VAL A N 1
ATOM 1052 C CA . VAL A 1 130 ? 5.500 -4.210 -16.858 1.00 93.12 130 VAL A CA 1
ATOM 1053 C C . VAL A 1 130 ? 4.818 -4.726 -15.600 1.00 93.12 130 VAL A C 1
ATOM 1055 O O . VAL A 1 130 ? 5.478 -5.205 -14.675 1.00 93.12 130 VAL A O 1
ATOM 1058 N N . THR A 1 131 ? 3.491 -4.639 -15.561 1.00 93.31 131 THR A N 1
ATOM 1059 C CA . THR A 1 131 ? 2.685 -5.183 -14.471 1.00 93.31 131 THR A CA 1
ATOM 1060 C C . THR A 1 131 ? 1.852 -6.379 -14.925 1.00 93.31 131 THR A C 1
ATOM 1062 O O . THR A 1 131 ? 1.233 -6.350 -15.983 1.00 93.31 131 THR A O 1
ATOM 1065 N N . GLN A 1 132 ? 1.813 -7.428 -14.103 1.00 92.06 132 GLN A N 1
ATOM 1066 C CA . GLN A 1 132 ? 0.888 -8.558 -14.240 1.00 92.06 132 GLN A CA 1
ATOM 1067 C C . GLN A 1 132 ? 0.356 -8.913 -12.851 1.00 92.06 132 GLN A C 1
ATOM 1069 O O . GLN A 1 132 ? 1.045 -9.536 -12.040 1.00 92.06 132 GLN A O 1
ATOM 1074 N N . PHE A 1 133 ? -0.858 -8.459 -12.541 1.00 93.56 133 PHE A N 1
ATOM 1075 C CA . PHE A 1 133 ? -1.391 -8.518 -11.177 1.00 93.56 133 PHE A CA 1
ATOM 1076 C C . PHE A 1 133 ? -2.321 -9.695 -10.905 1.00 93.56 133 PHE A C 1
ATOM 1078 O O . PHE A 1 133 ? -2.499 -10.051 -9.742 1.00 93.56 133 PHE A O 1
ATOM 1085 N N . GLU A 1 134 ? -2.866 -10.339 -11.933 1.00 81.19 134 GLU A N 1
ATOM 1086 C CA . GLU A 1 134 ? -3.741 -11.488 -11.725 1.00 81.19 134 GLU A CA 1
ATOM 1087 C C . GLU A 1 134 ? -2.947 -12.724 -11.246 1.00 81.19 134 GLU A C 1
ATOM 1089 O O . GLU A 1 134 ? -1.837 -12.964 -11.733 1.00 81.19 134 GLU A O 1
ATOM 1094 N N . PRO A 1 135 ? -3.488 -13.524 -10.305 1.00 86.88 135 PRO A N 1
ATOM 1095 C CA . PRO A 1 135 ? -4.713 -13.274 -9.530 1.00 86.88 135 PRO A CA 1
ATOM 1096 C C . PRO A 1 135 ? -4.503 -12.452 -8.247 1.00 86.88 135 PRO A C 1
ATOM 1098 O O . PRO A 1 135 ? -5.463 -11.887 -7.738 1.00 86.88 135 PRO A O 1
ATOM 1101 N N . ALA A 1 136 ? -3.281 -12.411 -7.703 1.00 89.94 136 ALA A N 1
ATOM 1102 C CA . ALA A 1 136 ? -2.980 -11.836 -6.383 1.00 89.94 136 ALA A CA 1
ATOM 1103 C C . ALA A 1 136 ? -1.550 -11.264 -6.308 1.00 89.94 136 ALA A C 1
ATOM 1105 O O . ALA A 1 136 ? -0.801 -11.503 -5.358 1.00 89.94 136 ALA A O 1
ATOM 1106 N N . SER A 1 137 ? -1.125 -10.580 -7.368 1.00 93.56 137 SER A N 1
ATOM 1107 C CA . SER A 1 137 ? 0.228 -10.029 -7.504 1.00 93.56 137 SER A CA 1
ATOM 1108 C C . SER A 1 137 ? 0.277 -8.504 -7.394 1.00 93.56 137 SER A C 1
ATOM 1110 O O . SER A 1 137 ? 1.378 -7.955 -7.359 1.00 93.56 137 SER A O 1
ATOM 1112 N N . ALA A 1 138 ? -0.861 -7.808 -7.263 1.00 95.06 138 ALA A N 1
ATOM 1113 C CA . ALA A 1 138 ? -0.871 -6.364 -6.998 1.00 95.06 138 ALA A CA 1
ATOM 1114 C C . ALA A 1 138 ? -0.147 -6.033 -5.681 1.00 95.06 138 ALA A C 1
ATOM 1116 O O . ALA A 1 138 ? 0.658 -5.102 -5.630 1.00 95.06 138 ALA A O 1
ATOM 1117 N N . ARG A 1 139 ? -0.304 -6.891 -4.660 1.00 96.25 139 ARG A N 1
ATOM 1118 C CA . ARG A 1 139 ? 0.411 -6.819 -3.369 1.00 96.25 139 ARG A CA 1
ATOM 1119 C C . ARG A 1 139 ? 1.944 -6.831 -3.461 1.00 96.25 139 ARG A C 1
ATOM 1121 O O . ARG A 1 139 ? 2.607 -6.572 -2.460 1.00 96.25 139 ARG A O 1
ATOM 1128 N N . ARG A 1 140 ? 2.509 -7.185 -4.623 1.00 95.88 140 ARG A N 1
ATOM 1129 C CA . ARG A 1 140 ? 3.958 -7.169 -4.903 1.00 95.88 140 ARG A CA 1
ATOM 1130 C C . ARG A 1 140 ? 4.442 -5.837 -5.473 1.00 95.88 140 ARG A C 1
ATOM 1132 O O . ARG A 1 140 ? 5.644 -5.610 -5.520 1.00 95.88 140 ARG A O 1
ATOM 1139 N N . ALA A 1 141 ? 3.524 -4.992 -5.935 1.00 96.44 141 ALA A N 1
ATOM 1140 C CA . ALA A 1 141 ? 3.816 -3.676 -6.488 1.00 96.44 141 ALA A CA 1
ATOM 1141 C C . ALA A 1 141 ? 3.498 -2.564 -5.486 1.00 96.44 141 ALA A C 1
ATOM 1143 O O . ALA A 1 141 ? 4.232 -1.589 -5.414 1.00 96.44 141 ALA A O 1
ATOM 1144 N N . PHE A 1 142 ? 2.433 -2.708 -4.695 1.00 97.88 142 PHE A N 1
ATOM 1145 C CA . PHE A 1 142 ? 2.074 -1.761 -3.640 1.00 97.88 142 PHE A CA 1
ATOM 1146 C C . PHE A 1 142 ? 1.197 -2.432 -2.565 1.00 97.88 142 PHE A C 1
ATOM 1148 O O . PHE A 1 142 ? 0.470 -3.383 -2.871 1.00 97.88 142 PHE A O 1
ATOM 11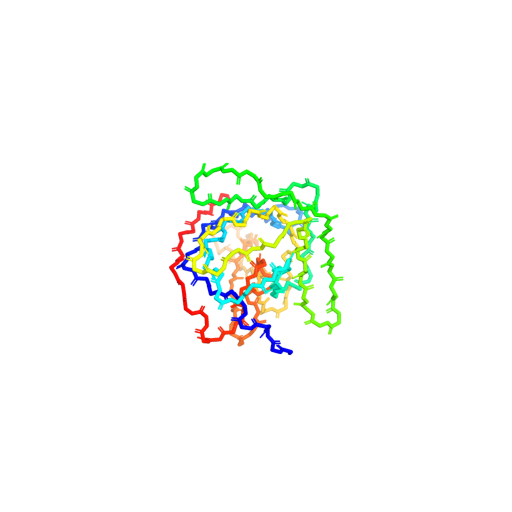55 N N . PRO A 1 143 ? 1.223 -1.964 -1.302 1.00 98.19 143 PRO A N 1
ATOM 1156 C CA . PRO A 1 143 ? 0.361 -2.503 -0.250 1.00 98.19 143 PRO A CA 1
ATOM 1157 C C . PRO A 1 143 ? -1.115 -2.192 -0.531 1.00 98.19 143 PRO A C 1
ATOM 1159 O O . PRO A 1 143 ? -1.468 -1.037 -0.755 1.00 98.19 143 PRO A O 1
ATOM 1162 N N . CYS A 1 144 ? -1.993 -3.197 -0.525 1.00 98.19 144 CYS A N 1
ATOM 1163 C CA . CYS A 1 144 ? -3.404 -3.003 -0.889 1.00 98.19 144 CYS A CA 1
ATOM 1164 C C . CYS A 1 144 ? -4.349 -4.087 -0.343 1.00 98.19 144 CYS A C 1
ATOM 1166 O O . CYS A 1 144 ? -3.921 -5.120 0.170 1.00 98.19 144 CYS A O 1
ATOM 1168 N N . PHE A 1 145 ? -5.661 -3.860 -0.469 1.00 97.88 145 PHE A N 1
ATOM 1169 C CA . PHE A 1 145 ? -6.695 -4.860 -0.189 1.00 97.88 145 PHE A CA 1
ATOM 1170 C C . PHE A 1 145 ? -6.830 -5.795 -1.402 1.00 97.88 145 PHE A C 1
ATOM 1172 O O . PHE A 1 145 ? -7.789 -5.712 -2.161 1.00 97.88 145 PHE A O 1
ATOM 1179 N N . ASP A 1 146 ? -5.825 -6.648 -1.618 1.00 95.62 146 ASP A N 1
ATOM 1180 C CA . ASP A 1 146 ? -5.692 -7.489 -2.822 1.00 95.62 146 ASP A CA 1
ATOM 1181 C C . ASP A 1 146 ? -6.624 -8.723 -2.810 1.00 95.62 146 ASP A C 1
ATOM 1183 O O . ASP A 1 146 ? -6.163 -9.865 -2.749 1.00 95.62 146 ASP A O 1
ATOM 1187 N N . GLU A 1 147 ? -7.941 -8.487 -2.786 1.00 93.69 147 GLU A N 1
ATOM 1188 C CA . GLU A 1 147 ? -8.987 -9.490 -3.032 1.00 93.69 147 GLU A CA 1
ATOM 1189 C C . GLU A 1 147 ? -10.043 -8.923 -3.997 1.00 93.69 147 GLU A C 1
ATOM 1191 O O . GLU A 1 147 ? -10.447 -7.769 -3.832 1.00 93.69 147 GLU A O 1
ATOM 1196 N N . PRO A 1 148 ? -10.583 -9.714 -4.947 1.00 89.75 148 PRO A N 1
ATOM 1197 C CA . PRO A 1 148 ? -11.501 -9.217 -5.984 1.00 89.75 148 PRO A CA 1
ATOM 1198 C C . PRO A 1 148 ? -12.769 -8.509 -5.475 1.00 89.75 148 PRO A C 1
ATOM 1200 O O . PRO A 1 148 ? -13.370 -7.710 -6.194 1.00 89.75 148 PRO A O 1
ATOM 1203 N N . ALA A 1 149 ? -13.197 -8.804 -4.244 1.00 91.50 149 ALA A N 1
ATOM 1204 C CA . ALA A 1 149 ? -14.366 -8.182 -3.624 1.00 91.50 149 ALA A CA 1
ATOM 1205 C C . ALA A 1 149 ? -14.137 -6.706 -3.237 1.00 91.50 149 ALA A C 1
ATOM 1207 O O . ALA A 1 149 ? -15.100 -5.947 -3.124 1.00 91.50 149 ALA A O 1
ATOM 1208 N N . TYR A 1 150 ? -12.884 -6.279 -3.059 1.00 93.75 150 TYR A N 1
ATOM 1209 C CA . TYR A 1 150 ? -12.522 -4.930 -2.626 1.00 93.75 150 TYR A CA 1
ATOM 1210 C C . TYR A 1 150 ? -12.308 -3.989 -3.818 1.00 93.75 150 TYR A C 1
ATOM 1212 O O . TYR A 1 150 ? -11.195 -3.567 -4.125 1.00 93.75 150 TYR A O 1
ATOM 1220 N N . LYS A 1 151 ? -13.400 -3.643 -4.508 1.00 93.88 151 LYS A N 1
ATOM 1221 C CA . LYS A 1 151 ? -13.368 -2.664 -5.607 1.00 93.88 151 LYS A CA 1
ATOM 1222 C C . LYS A 1 151 ? -13.124 -1.248 -5.078 1.00 93.88 151 LYS A C 1
ATOM 1224 O O . LYS A 1 151 ? -13.761 -0.835 -4.117 1.00 93.88 151 LYS A O 1
ATOM 1229 N N . ALA A 1 152 ? -12.269 -0.492 -5.764 1.00 97.06 152 ALA A N 1
ATOM 1230 C CA . ALA A 1 152 ? -11.946 0.896 -5.441 1.00 97.06 152 ALA A CA 1
ATOM 1231 C C . ALA A 1 152 ? -11.507 1.664 -6.697 1.00 97.06 152 ALA A C 1
ATOM 1233 O O . ALA A 1 152 ? -11.144 1.067 -7.713 1.00 97.06 152 ALA A O 1
ATOM 1234 N N . LYS A 1 153 ? -11.525 2.998 -6.631 1.00 98.06 153 LYS A N 1
ATOM 1235 C CA . LYS A 1 153 ? -11.017 3.871 -7.704 1.00 98.06 153 LYS A CA 1
ATOM 1236 C C . LYS A 1 153 ? -9.500 4.030 -7.589 1.00 98.06 153 LYS A C 1
ATOM 1238 O O . LYS A 1 153 ? -8.995 4.153 -6.482 1.00 98.06 153 LYS A O 1
ATOM 1243 N N . PHE A 1 154 ? -8.785 4.108 -8.708 1.00 98.19 154 PHE A N 1
ATOM 1244 C CA . PHE A 1 154 ? -7.334 4.314 -8.722 1.00 98.19 154 PHE A CA 1
ATOM 1245 C C . PHE A 1 154 ? -6.978 5.599 -9.470 1.00 98.19 154 PHE A C 1
ATOM 1247 O O . PHE A 1 154 ? -7.384 5.790 -10.615 1.00 98.19 154 PHE A O 1
ATOM 1254 N N . LYS A 1 155 ? -6.188 6.464 -8.832 1.00 98.31 155 LYS A N 1
ATOM 1255 C CA . LYS A 1 155 ? -5.449 7.553 -9.475 1.00 98.31 155 LYS A CA 1
ATOM 1256 C C . LYS A 1 155 ? -3.971 7.189 -9.442 1.00 98.31 155 LYS A C 1
ATOM 1258 O O . LYS A 1 155 ? -3.406 7.057 -8.360 1.00 98.31 155 LYS A O 1
ATOM 1263 N N . ILE A 1 156 ? -3.367 7.030 -10.614 1.00 97.62 156 ILE A N 1
ATOM 1264 C CA . ILE A 1 156 ? -1.985 6.565 -10.758 1.00 97.62 156 ILE A CA 1
ATOM 1265 C C . ILE A 1 156 ? -1.142 7.693 -11.348 1.00 97.62 156 ILE A C 1
ATOM 1267 O O . ILE A 1 156 ? -1.555 8.341 -12.309 1.00 97.62 156 ILE A O 1
ATOM 1271 N N . ILE A 1 157 ? 0.019 7.928 -10.747 1.00 97.69 157 ILE A N 1
ATOM 1272 C CA . ILE A 1 157 ? 1.046 8.861 -11.204 1.00 97.69 157 ILE A CA 1
ATOM 1273 C C . ILE A 1 157 ? 2.333 8.049 -11.356 1.00 97.69 157 ILE A C 1
ATOM 1275 O O . ILE A 1 157 ? 2.704 7.313 -10.441 1.00 97.69 157 ILE A O 1
ATOM 1279 N N . LEU A 1 158 ? 2.968 8.157 -12.521 1.00 94.38 158 LEU A N 1
ATOM 1280 C CA . LEU A 1 158 ? 4.231 7.493 -12.835 1.00 94.38 158 LEU A CA 1
ATOM 1281 C C . LEU A 1 158 ? 5.308 8.557 -13.050 1.00 94.38 158 LEU A C 1
ATOM 1283 O O . LEU A 1 158 ? 5.073 9.508 -13.800 1.00 94.38 158 LEU A O 1
ATOM 1287 N N . GLY A 1 159 ? 6.443 8.388 -12.373 1.00 86.06 159 GLY A N 1
ATOM 1288 C CA . GLY A 1 159 ? 7.616 9.261 -12.428 1.00 86.06 159 GLY A CA 1
ATOM 1289 C C . GLY A 1 159 ? 8.893 8.544 -12.833 1.00 86.06 159 GLY A C 1
ATOM 1290 O O . GLY A 1 159 ? 8.944 7.290 -12.762 1.00 86.06 159 GLY A O 1
#

Organism: NCBI:txid742174

InterPro domains:
  IPR042097 Aminopeptidase N-like , N-terminal domain superfamliy [G3DSA:2.60.40.1730] (1-159)
  IPR042097 Aminopeptidase N-like , N-terminal domain superfamliy [SSF63737] (2-156)
  IPR045357 Aminopeptidase N-like , N-terminal domain [PF17900] (8-156)
  IPR050344 Peptidase M1 family aminopeptidases [PTHR11533] (2-158)

Foldseek 3Di:
DADDPQKAWAEKEKEKEADPPPFQKIKIKIKTKIAGADKDQKDKWFAEQKDWPFVPWWKAWPVRDTFAWPGWDADRVVRMIMTGTPDIDDHGTIMIIMIIIMHGADCPQEAWHKDWDQDPVVRDIDIDIDHDCPPHRVNHHDIHRRDPVRDYYYDYHYD

pLDDT: mean 95.39, std 4.06, range [79.12, 98.81]

Sequence (159 aa):
FKLPTNFKPISYRLNVTTHLENKFMFEGLIDIQITCVEVTDTIVLHSNNLKIDKKNVVVVNSNENVIPVANVSLYPRKELLYVKSTEKFKLGNEYVLTIPFSGNITDNLMGYYKSSYVDKKNNQTRWLAVTQFEPASARRAFPCFDEPAYKAKFKIILG

Secondary structure (DSSP, 8-state):
-PPPSSEEEEEEEEEEEEETTTT-EEEEEEEEEEEE-S-EEEEEEE--SEEE-GGG-EEEETT--EE-EEEEEEEGGGTEEEEEEEEEEPTT-EEEEEEEEEEE-BSSSSEEEEEEEEETTTTEEEEEEEEE-TTTTGGGTS-B--STT---EEEEEE-

Radius of gyration: 17.06 Å; chains: 1; bounding box: 40×32×55 Å